Protein AF-A0A1G5HUI3-F1 (afdb_monomer_lite)

Foldseek 3Di:
DDLVVLLVLLLVVLVVVLVVLVVQLVLLVVCVVLVLDDPVRSVVLNVLSVVLNVLSVVLNVVSVPDRDLVVSLVSLVSVLVSLVSLLVSLVVVLVSLVVSLVDDDDPVSNVSSVVSNVVSVVVNVVSVVVSVVSVVSNVVSVVVVVVVVD

Radius of gyration: 18.32 Å; chains: 1; bounding box: 42×23×55 Å

pLDDT: mean 89.84, std 8.41, range [47.5, 98.31]

Secondary structure (DSSP, 8-state):
--HHHHHHHHHHHHHHHHHHHHHHHHHHHHHHHTTSS-HHHHHHHHHHHHHHHHHHHHHHHHHHH---HHHHHHHHHHHHHHHHHHHHHHHHHHHHHHHHHTS---HHHHHHHHHHHHHHHHHHHHHHHHHHHHHHHHHHHHHHHHTTT-

Sequence (150 aa):
MDYADCKREMVETIEAYLICLDQNLRMLNLLQVYEVLTIEQEKNLSKKTKQIRKTVNALKKRLEFKKDTNYLYICINEILEVFLEVKNNEEELIDILETKAQFPHATSTKLFIEYCICELGIRMFMGFKDRRRFILLGYKLYDKIEGIKS

Structure (mmCIF, N/CA/C/O backbone):
data_AF-A0A1G5HUI3-F1
#
_entry.id   AF-A0A1G5HUI3-F1
#
loop_
_atom_site.group_PDB
_atom_site.id
_atom_site.type_symbol
_atom_site.label_atom_id
_atom_site.label_alt_id
_atom_site.label_comp_id
_atom_site.label_asym_id
_atom_site.label_entity_id
_atom_site.label_seq_id
_atom_site.pdbx_PDB_ins_code
_atom_site.Cartn_x
_atom_site.Cartn_y
_atom_site.Cartn_z
_atom_site.occupancy
_atom_site.B_iso_or_equiv
_atom_site.auth_seq_id
_atom_site.auth_comp_id
_atom_site.auth_asym_id
_atom_site.auth_atom_id
_atom_site.pdbx_PDB_model_num
ATOM 1 N N . MET A 1 1 ? 4.838 -0.843 -28.796 1.00 67.69 1 MET A N 1
ATOM 2 C CA . MET A 1 1 ? 4.817 0.067 -27.635 1.00 67.69 1 MET A CA 1
ATOM 3 C C . MET A 1 1 ? 6.141 0.803 -27.601 1.00 67.69 1 MET A C 1
ATOM 5 O O . MET A 1 1 ? 7.201 0.171 -27.668 1.00 67.69 1 MET A O 1
ATOM 9 N N . ASP A 1 2 ? 6.084 2.125 -27.656 1.00 77.00 2 ASP A N 1
ATOM 10 C CA . ASP A 1 2 ? 7.280 2.958 -27.651 1.00 77.00 2 ASP A CA 1
ATOM 11 C C . ASP A 1 2 ? 7.725 3.295 -26.215 1.00 77.00 2 ASP A C 1
ATOM 13 O O . ASP A 1 2 ? 7.114 2.871 -25.232 1.00 77.00 2 ASP A O 1
ATOM 17 N N . TYR A 1 3 ? 8.857 3.990 -26.090 1.00 81.88 3 TYR A N 1
ATOM 18 C CA . TYR A 1 3 ? 9.399 4.406 -24.795 1.00 81.88 3 TYR A CA 1
ATOM 19 C C . TYR A 1 3 ? 8.413 5.290 -24.014 1.00 81.88 3 TYR A C 1
ATOM 21 O O . TYR A 1 3 ? 8.313 5.177 -22.791 1.00 81.88 3 TYR A O 1
ATOM 29 N N . ALA A 1 4 ? 7.702 6.179 -24.713 1.00 85.44 4 ALA A N 1
ATOM 30 C CA . ALA A 1 4 ? 6.828 7.169 -24.103 1.00 85.44 4 ALA A CA 1
ATOM 31 C C . ALA A 1 4 ? 5.585 6.510 -23.499 1.00 85.44 4 ALA A C 1
ATOM 33 O O . ALA A 1 4 ? 5.238 6.822 -22.361 1.00 85.44 4 ALA A O 1
ATOM 34 N N . ASP A 1 5 ? 4.986 5.550 -24.206 1.00 86.31 5 ASP A N 1
ATOM 35 C CA . ASP A 1 5 ? 3.870 4.748 -23.705 1.00 86.31 5 ASP A CA 1
ATOM 36 C C . ASP A 1 5 ? 4.246 4.001 -22.423 1.00 86.31 5 ASP A C 1
ATOM 38 O O . ASP A 1 5 ? 3.521 4.051 -21.431 1.00 86.31 5 ASP A O 1
ATOM 42 N N . CYS A 1 6 ? 5.408 3.343 -22.439 1.00 85.88 6 CYS A N 1
ATOM 43 C CA . CYS A 1 6 ? 5.891 2.538 -21.325 1.00 85.88 6 CYS A CA 1
ATOM 44 C C . CYS A 1 6 ? 6.185 3.412 -20.096 1.00 85.88 6 CYS A C 1
ATOM 46 O O . CYS A 1 6 ? 5.709 3.143 -18.996 1.00 85.88 6 CYS A O 1
ATOM 48 N N . LYS A 1 7 ? 6.896 4.529 -20.299 1.00 89.44 7 LYS A N 1
ATOM 49 C CA . LYS A 1 7 ? 7.157 5.509 -19.241 1.00 89.44 7 LYS A CA 1
ATOM 50 C C . LYS A 1 7 ? 5.862 6.093 -18.673 1.00 89.44 7 LYS A C 1
ATOM 52 O O . LYS A 1 7 ? 5.761 6.218 -17.456 1.00 89.44 7 LYS A O 1
ATOM 57 N N . ARG A 1 8 ? 4.894 6.458 -19.522 1.00 90.19 8 ARG A N 1
ATOM 58 C CA . ARG A 1 8 ? 3.597 6.994 -19.081 1.00 90.19 8 ARG A CA 1
ATOM 59 C C . ARG A 1 8 ? 2.894 5.999 -18.163 1.00 90.19 8 ARG A C 1
ATOM 61 O O . ARG A 1 8 ? 2.527 6.365 -17.056 1.00 90.19 8 ARG A O 1
ATOM 68 N N . GLU A 1 9 ? 2.789 4.744 -18.588 1.00 89.31 9 GLU A N 1
ATOM 69 C CA . GLU A 1 9 ? 2.152 3.678 -17.810 1.00 89.31 9 GLU A CA 1
ATOM 70 C C . GLU A 1 9 ? 2.832 3.453 -16.448 1.00 89.31 9 GLU A C 1
ATOM 72 O O . GLU A 1 9 ? 2.162 3.320 -15.420 1.00 89.31 9 GLU A O 1
ATOM 77 N N . MET A 1 10 ? 4.168 3.481 -16.418 1.00 90.44 10 MET A N 1
ATOM 78 C CA . MET A 1 10 ? 4.931 3.382 -15.172 1.00 90.44 10 MET A CA 1
ATOM 79 C C . MET A 1 10 ? 4.655 4.558 -14.230 1.00 90.44 10 MET A C 1
ATOM 81 O O . MET A 1 10 ? 4.456 4.351 -13.034 1.00 90.44 10 MET A O 1
ATOM 85 N N . VAL A 1 11 ? 4.624 5.784 -14.761 1.00 91.31 11 VAL A N 1
ATOM 86 C CA . VAL A 1 11 ? 4.368 7.001 -13.978 1.00 91.31 11 VAL A CA 1
ATOM 87 C C . VAL A 1 11 ? 2.943 7.021 -13.431 1.00 91.31 11 VAL A C 1
ATOM 89 O O . VAL A 1 11 ? 2.780 7.245 -12.236 1.00 91.31 11 VAL A O 1
ATOM 92 N N . GLU A 1 12 ? 1.936 6.731 -14.257 1.00 91.19 12 GLU A N 1
ATOM 93 C CA . GLU A 1 12 ? 0.529 6.671 -13.832 1.00 91.19 12 GLU A CA 1
ATOM 94 C C . GLU A 1 12 ? 0.341 5.676 -12.682 1.00 91.19 12 GLU A C 1
ATOM 96 O O . GLU A 1 12 ? -0.304 5.978 -11.677 1.00 91.19 12 GLU A O 1
ATOM 101 N N . THR A 1 13 ? 0.973 4.505 -12.784 1.00 89.94 13 THR A N 1
ATOM 102 C CA . THR A 1 13 ? 0.869 3.488 -11.733 1.00 89.94 13 THR A CA 1
ATOM 103 C C . THR A 1 13 ? 1.586 3.920 -10.454 1.00 89.94 13 THR A C 1
ATOM 105 O O . THR A 1 13 ? 1.052 3.776 -9.358 1.00 89.94 13 THR A O 1
ATOM 108 N N . ILE A 1 14 ? 2.775 4.515 -10.571 1.00 91.81 14 ILE A N 1
ATOM 109 C CA . ILE A 1 14 ? 3.497 5.091 -9.429 1.00 91.81 14 ILE A CA 1
ATOM 110 C C . ILE A 1 14 ? 2.658 6.163 -8.720 1.00 91.81 14 ILE A C 1
ATOM 112 O O . ILE A 1 14 ? 2.627 6.206 -7.490 1.00 91.81 14 ILE A O 1
ATOM 116 N N . GLU A 1 15 ? 1.974 7.024 -9.471 1.00 92.62 15 GLU A N 1
ATOM 117 C CA . GLU A 1 15 ? 1.113 8.068 -8.915 1.00 92.62 15 GLU A CA 1
ATOM 118 C C . GLU A 1 15 ? -0.093 7.485 -8.178 1.00 92.62 15 GLU A C 1
ATOM 120 O O . GLU A 1 15 ? -0.384 7.921 -7.062 1.00 92.62 15 GLU A O 1
ATOM 125 N N . ALA A 1 16 ? -0.731 6.453 -8.735 1.00 91.31 16 ALA A N 1
ATOM 126 C CA . ALA A 1 16 ? -1.800 5.728 -8.053 1.00 91.31 16 ALA A CA 1
ATOM 127 C C . ALA A 1 16 ? -1.319 5.132 -6.717 1.00 91.31 16 ALA A C 1
ATOM 129 O O . ALA A 1 16 ? -1.957 5.321 -5.682 1.00 91.31 16 ALA A O 1
ATOM 130 N N . TYR A 1 17 ? -0.140 4.506 -6.698 1.00 91.81 17 TYR A N 1
ATOM 131 C CA . TYR A 1 17 ? 0.431 3.943 -5.473 1.00 91.81 17 TYR A CA 1
ATOM 132 C C . TYR A 1 17 ? 0.809 5.010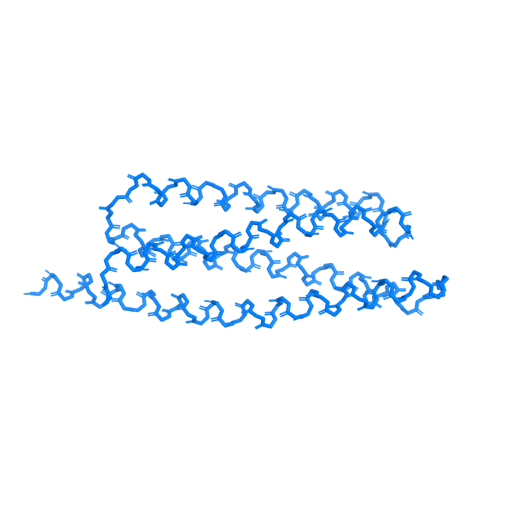 -4.436 1.00 91.81 17 TYR A C 1
ATOM 134 O O . TYR A 1 17 ? 0.639 4.785 -3.238 1.00 91.81 17 TYR A O 1
ATOM 142 N N . LEU A 1 18 ? 1.271 6.194 -4.853 1.00 94.62 18 LEU A N 1
ATOM 143 C CA . LEU A 1 18 ? 1.489 7.315 -3.929 1.00 94.62 18 LEU A CA 1
ATOM 144 C C . LEU A 1 18 ? 0.187 7.753 -3.246 1.00 94.62 18 LEU A C 1
ATOM 146 O O . LEU A 1 18 ? 0.201 8.037 -2.047 1.00 94.62 18 LEU A O 1
ATOM 150 N N . ILE A 1 19 ? -0.931 7.760 -3.979 1.00 94.00 19 ILE A N 1
ATOM 151 C CA . ILE A 1 19 ? -2.255 8.049 -3.416 1.00 94.00 19 ILE A CA 1
ATOM 152 C C . ILE A 1 19 ? -2.641 6.976 -2.392 1.00 94.00 19 ILE A C 1
ATOM 154 O O . ILE A 1 19 ? -3.037 7.327 -1.279 1.00 94.00 19 ILE A O 1
ATOM 158 N N . CYS A 1 20 ? -2.468 5.691 -2.716 1.00 93.19 20 CYS A N 1
ATOM 159 C CA . CYS A 1 20 ? -2.752 4.593 -1.786 1.00 93.19 20 CYS A CA 1
ATOM 160 C C . CYS A 1 20 ? -1.917 4.698 -0.503 1.00 93.19 20 CYS A C 1
ATOM 162 O O . CYS A 1 20 ? -2.450 4.562 0.596 1.00 93.19 20 CYS A O 1
ATOM 164 N N . LEU A 1 21 ? -0.627 5.023 -0.611 1.00 95.75 21 LEU A N 1
ATOM 165 C CA . LEU A 1 21 ? 0.248 5.221 0.548 1.00 95.75 21 LEU A CA 1
ATOM 166 C C . LEU A 1 21 ? -0.213 6.390 1.430 1.00 95.75 21 LEU A C 1
ATOM 168 O O . L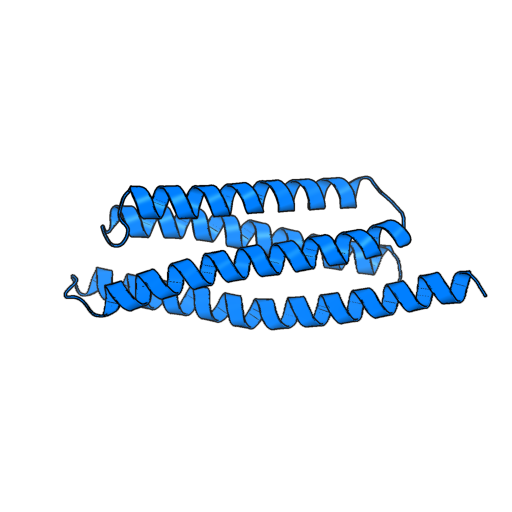EU A 1 21 ? -0.211 6.278 2.657 1.00 95.75 21 LEU A O 1
ATOM 172 N N . ASP A 1 22 ? -0.646 7.499 0.828 1.00 96.50 22 ASP A N 1
ATOM 173 C CA . ASP A 1 22 ? -1.187 8.643 1.567 1.00 96.50 22 ASP A CA 1
ATOM 174 C C . ASP A 1 22 ? -2.531 8.302 2.238 1.00 96.50 22 ASP A C 1
ATOM 176 O O . ASP A 1 22 ? -2.784 8.718 3.373 1.00 96.50 22 ASP A O 1
ATOM 180 N N . GLN A 1 23 ? -3.376 7.503 1.582 1.00 95.69 23 GLN A N 1
ATOM 181 C CA . GLN A 1 23 ? -4.609 6.972 2.167 1.00 95.69 23 GLN A CA 1
ATOM 182 C C . GLN A 1 23 ? -4.322 6.015 3.329 1.00 95.69 23 GLN A C 1
ATOM 184 O O . GLN A 1 23 ? -4.989 6.116 4.356 1.00 95.69 23 GLN A O 1
ATOM 189 N N . ASN A 1 24 ? -3.310 5.151 3.215 1.00 96.06 24 ASN A N 1
ATOM 190 C CA . ASN A 1 24 ? -2.906 4.234 4.282 1.00 96.06 24 ASN A CA 1
ATOM 191 C C . ASN A 1 24 ? -2.440 5.007 5.516 1.00 96.06 24 ASN A C 1
ATOM 193 O O . ASN A 1 24 ? -2.905 4.731 6.616 1.00 96.06 24 ASN A O 1
ATOM 197 N N . LEU A 1 25 ? -1.628 6.055 5.352 1.00 98.00 25 LEU A N 1
ATOM 198 C CA . LEU A 1 25 ? -1.230 6.914 6.476 1.00 98.00 25 LEU A CA 1
ATOM 199 C C . LEU A 1 25 ? -2.428 7.571 7.178 1.00 98.00 25 LEU A C 1
ATOM 201 O O . LEU A 1 25 ? -2.450 7.662 8.405 1.00 98.00 25 LEU A O 1
ATOM 205 N N . ARG A 1 26 ? -3.437 8.021 6.422 1.00 97.50 26 ARG A N 1
ATOM 206 C CA . ARG A 1 26 ? -4.670 8.580 7.005 1.00 97.50 26 ARG A CA 1
ATOM 207 C C . ARG A 1 26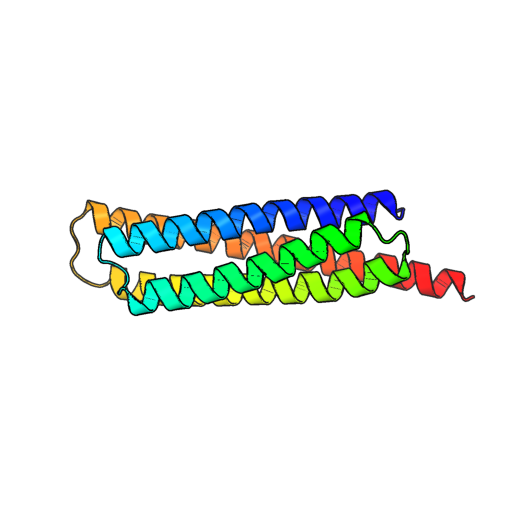 ? -5.489 7.513 7.724 1.00 97.50 26 ARG A C 1
ATOM 209 O O . ARG A 1 26 ? -5.980 7.777 8.817 1.00 97.50 26 ARG A O 1
ATOM 216 N N . MET A 1 27 ? -5.613 6.327 7.131 1.00 97.69 27 MET A N 1
ATOM 217 C CA . MET A 1 27 ? -6.320 5.192 7.718 1.00 97.69 27 MET A CA 1
ATOM 218 C C . MET A 1 27 ? -5.680 4.773 9.045 1.00 97.69 27 MET A C 1
ATOM 220 O O . MET A 1 27 ? -6.389 4.649 10.036 1.00 97.69 27 MET A O 1
ATOM 224 N N . LEU A 1 28 ? -4.351 4.644 9.096 1.00 98.31 28 LEU A N 1
ATOM 225 C CA . LEU A 1 28 ? -3.606 4.308 10.314 1.00 98.31 28 LEU A CA 1
ATOM 226 C C . LEU A 1 28 ? -3.843 5.327 11.437 1.00 98.31 28 LEU A C 1
ATOM 228 O O . LEU A 1 28 ? -4.112 4.938 12.571 1.00 98.31 28 LEU A O 1
ATOM 232 N N . ASN A 1 29 ? -3.811 6.623 11.112 1.00 97.75 29 ASN A N 1
ATOM 233 C CA . ASN A 1 29 ? -4.107 7.681 12.077 1.00 97.75 29 ASN A CA 1
ATOM 234 C C . ASN A 1 29 ? -5.544 7.577 12.614 1.00 97.75 29 ASN A C 1
ATOM 236 O O . ASN A 1 29 ? -5.763 7.628 13.819 1.00 97.75 29 ASN A O 1
ATOM 240 N N . LEU A 1 30 ? -6.531 7.379 11.733 1.00 97.31 30 LEU A N 1
ATOM 241 C CA . LEU A 1 30 ? -7.924 7.210 12.154 1.00 97.31 30 LEU A CA 1
ATOM 242 C C . LEU A 1 30 ? -8.094 5.972 13.039 1.00 97.31 30 LEU A C 1
ATOM 244 O O . LEU A 1 30 ? -8.682 6.060 14.109 1.00 97.31 30 LEU A O 1
ATOM 248 N N . LEU A 1 31 ? -7.531 4.833 12.649 1.00 97.06 31 LEU A N 1
ATOM 249 C CA . LEU A 1 31 ? -7.601 3.610 13.445 1.00 97.06 31 LEU A CA 1
ATOM 250 C C . LEU A 1 31 ? -6.955 3.769 14.830 1.00 97.06 31 LEU A C 1
ATOM 252 O O . LEU A 1 31 ? -7.425 3.162 15.788 1.00 97.06 31 LEU A O 1
ATOM 256 N N . GLN A 1 32 ? -5.921 4.602 14.966 1.00 96.81 32 GLN A N 1
ATOM 257 C CA . GLN A 1 32 ? -5.355 4.946 16.270 1.00 96.81 32 GLN A CA 1
ATOM 258 C C . GLN A 1 32 ? -6.286 5.861 17.081 1.00 96.81 32 GLN A C 1
ATOM 260 O O . GLN A 1 32 ? -6.484 5.609 18.268 1.00 96.81 32 GLN A O 1
ATOM 265 N N . VAL A 1 33 ? -6.887 6.884 16.461 1.00 95.81 33 VAL A N 1
ATOM 266 C CA . VAL A 1 33 ? -7.850 7.797 17.112 1.00 95.81 33 VAL A CA 1
ATOM 267 C C . VAL A 1 33 ? -9.077 7.050 17.644 1.00 95.81 33 VAL A C 1
ATOM 269 O O . VAL A 1 33 ? -9.578 7.382 18.712 1.00 95.81 33 VAL A O 1
ATOM 272 N N . TYR A 1 34 ? -9.537 6.024 16.927 1.00 93.88 34 TYR A N 1
ATOM 273 C CA . TYR A 1 34 ? -10.634 5.145 17.351 1.00 93.88 34 TYR A CA 1
ATOM 274 C C . TYR A 1 34 ? -10.177 3.995 18.269 1.00 93.88 34 TYR A C 1
ATOM 276 O O . TYR A 1 34 ? -10.946 3.064 18.506 1.00 93.88 34 TYR A O 1
ATOM 284 N N . GLU A 1 35 ? -8.933 4.041 18.759 1.00 93.31 35 GLU A N 1
ATOM 285 C CA . GLU A 1 35 ? -8.334 3.062 19.679 1.00 93.31 35 GLU A CA 1
ATOM 286 C C . GLU A 1 35 ? -8.335 1.613 19.150 1.00 93.31 35 GLU A C 1
ATOM 288 O O . GLU A 1 35 ? -8.226 0.646 19.906 1.00 93.31 35 GLU A O 1
ATOM 293 N N . VAL A 1 36 ? -8.420 1.442 17.828 1.00 95.19 36 VAL A N 1
ATOM 294 C CA . VAL A 1 36 ? -8.312 0.137 17.163 1.00 95.19 36 VAL A CA 1
ATOM 295 C C . VAL A 1 36 ? -6.852 -0.314 17.140 1.00 95.19 36 VAL A C 1
ATOM 297 O O . VAL A 1 36 ? -6.543 -1.463 17.473 1.00 95.19 36 VAL A O 1
ATOM 300 N N . LEU A 1 37 ? -5.948 0.603 16.781 1.00 96.94 37 LEU A N 1
ATOM 301 C CA . LEU A 1 37 ? -4.501 0.393 16.818 1.00 96.94 37 LEU A CA 1
ATOM 302 C C . LEU A 1 37 ? -3.898 0.959 18.099 1.00 96.94 37 LEU A C 1
ATOM 304 O O . LEU A 1 37 ? -4.243 2.057 18.539 1.00 96.94 37 LEU A O 1
ATOM 308 N N . THR A 1 38 ? -2.915 0.248 18.650 1.00 96.44 38 THR A N 1
ATOM 309 C CA . THR A 1 38 ? -2.039 0.844 19.659 1.00 96.44 38 THR A CA 1
ATOM 310 C C . THR A 1 38 ? -1.145 1.910 19.021 1.00 96.44 38 THR A C 1
ATOM 312 O O . THR A 1 38 ? -0.871 1.890 17.818 1.00 96.44 38 THR A O 1
ATOM 315 N N . ILE A 1 39 ? -0.619 2.819 19.846 1.00 96.62 39 ILE A N 1
ATOM 316 C CA . ILE A 1 39 ? 0.353 3.834 19.407 1.00 96.62 39 ILE A CA 1
ATOM 317 C C . ILE A 1 39 ? 1.579 3.179 18.751 1.00 96.62 39 ILE A C 1
ATOM 319 O O . ILE A 1 39 ? 2.148 3.718 17.806 1.00 96.62 39 ILE A O 1
ATOM 323 N N . GLU A 1 40 ? 2.012 2.021 19.249 1.00 97.62 40 GLU A N 1
ATOM 324 C CA . GLU A 1 40 ? 3.156 1.299 18.692 1.00 97.62 40 GLU A CA 1
ATOM 325 C C . GLU A 1 40 ? 2.847 0.696 17.316 1.00 97.62 40 GLU A C 1
ATOM 327 O O . GLU A 1 40 ? 3.650 0.842 16.392 1.00 97.62 40 GLU A O 1
ATOM 332 N N . GLN A 1 41 ? 1.669 0.081 17.159 1.00 97.31 41 GLN A N 1
ATOM 333 C CA . GLN A 1 41 ? 1.216 -0.471 15.882 1.00 97.31 41 GLN A CA 1
ATOM 334 C C . GLN A 1 41 ? 1.091 0.621 14.816 1.00 97.31 41 GLN A C 1
ATOM 336 O O . GLN A 1 41 ? 1.639 0.468 13.723 1.00 97.31 41 GLN A O 1
ATOM 341 N N . GLU A 1 42 ? 0.442 1.744 15.152 1.00 98.06 42 GLU A N 1
ATOM 342 C CA . GLU A 1 42 ? 0.345 2.910 14.265 1.00 98.06 42 GLU A CA 1
ATOM 343 C C . GLU A 1 42 ? 1.738 3.378 13.845 1.00 98.06 42 GLU A C 1
ATOM 345 O O . GLU A 1 42 ? 2.023 3.458 12.650 1.00 98.06 42 GLU A O 1
ATOM 350 N N . LYS A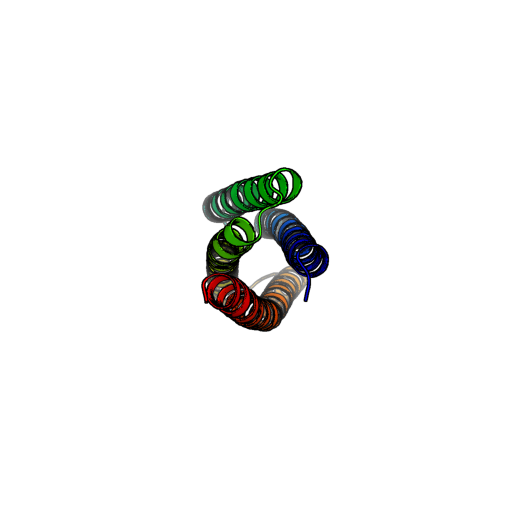 1 43 ? 2.646 3.602 14.804 1.00 97.69 43 LYS A N 1
ATOM 351 C CA . LYS A 1 43 ? 4.002 4.081 14.511 1.00 97.69 43 LYS A CA 1
ATOM 352 C C . LYS A 1 43 ? 4.770 3.135 13.596 1.00 97.69 43 LYS A C 1
ATOM 354 O O . LYS A 1 43 ? 5.459 3.608 12.687 1.00 97.69 43 LYS A O 1
ATOM 359 N N . ASN A 1 44 ? 4.687 1.825 13.829 1.00 97.81 44 ASN A N 1
ATOM 360 C CA . ASN A 1 44 ? 5.406 0.828 13.039 1.00 97.81 44 ASN A CA 1
ATOM 361 C C . ASN A 1 44 ? 4.906 0.803 11.585 1.00 97.81 44 ASN A C 1
ATOM 363 O O . ASN A 1 44 ? 5.696 0.987 10.654 1.00 97.81 44 ASN A O 1
ATOM 367 N N . LEU A 1 45 ? 3.592 0.676 11.390 1.00 97.94 45 LEU A N 1
ATOM 368 C CA . LEU A 1 45 ? 2.969 0.653 10.063 1.00 97.94 45 LEU A CA 1
ATOM 369 C C . LEU A 1 45 ? 3.153 1.987 9.328 1.00 97.94 45 LEU A C 1
ATOM 371 O O . LEU A 1 45 ? 3.500 2.015 8.144 1.00 97.94 45 LEU A O 1
ATOM 375 N N . SER A 1 46 ? 3.028 3.115 10.030 1.00 98.06 46 SER A N 1
ATOM 376 C CA . SER A 1 46 ? 3.280 4.445 9.468 1.00 98.06 46 SER A CA 1
ATOM 377 C C . SER A 1 46 ? 4.736 4.617 9.046 1.00 98.06 46 SER A C 1
ATOM 379 O O . SER A 1 46 ? 5.014 5.237 8.016 1.00 98.06 46 SER A O 1
ATOM 381 N N . LYS A 1 47 ? 5.694 4.075 9.809 1.00 98.06 47 LYS A N 1
ATOM 382 C CA . LYS A 1 47 ? 7.119 4.106 9.452 1.00 98.06 47 LYS A CA 1
ATOM 383 C C . LYS A 1 47 ? 7.383 3.311 8.173 1.00 98.06 47 LYS A C 1
ATOM 385 O O . LYS A 1 47 ? 8.013 3.861 7.268 1.00 98.06 47 LYS A O 1
ATOM 390 N N . LYS A 1 48 ? 6.872 2.078 8.079 1.00 97.62 48 LYS A N 1
ATOM 391 C CA . LYS A 1 48 ? 6.965 1.233 6.874 1.00 97.62 48 LYS A CA 1
ATOM 392 C C . LYS A 1 48 ? 6.353 1.943 5.662 1.00 97.62 48 LYS A C 1
ATOM 394 O O . LYS A 1 48 ? 7.037 2.172 4.669 1.00 97.62 48 LYS A O 1
ATOM 399 N N . THR A 1 49 ? 5.127 2.447 5.800 1.00 97.69 49 THR A N 1
ATOM 400 C CA . THR A 1 49 ? 4.416 3.191 4.743 1.00 97.69 49 THR A CA 1
ATOM 401 C C . THR A 1 49 ? 5.201 4.423 4.270 1.00 97.69 49 THR A C 1
ATOM 403 O O . THR A 1 49 ? 5.350 4.662 3.071 1.00 97.69 49 THR A O 1
ATOM 406 N N . LYS A 1 50 ? 5.780 5.204 5.196 1.00 97.88 50 LYS A N 1
ATOM 407 C CA . LYS A 1 50 ? 6.629 6.365 4.863 1.00 97.88 50 LYS A CA 1
ATOM 408 C C . LYS A 1 50 ? 7.921 5.963 4.155 1.00 97.88 50 LYS A C 1
ATOM 410 O O . LYS A 1 50 ? 8.395 6.724 3.311 1.00 97.88 50 LYS A O 1
ATOM 415 N N . GLN A 1 51 ? 8.513 4.823 4.504 1.00 97.19 51 GLN A N 1
ATOM 416 C CA . GLN A 1 51 ? 9.704 4.307 3.832 1.00 97.19 51 GLN A CA 1
ATOM 417 C C . GLN A 1 51 ? 9.384 3.911 2.390 1.00 97.19 51 GLN A C 1
ATOM 419 O O . GLN A 1 51 ? 10.044 4.415 1.483 1.00 97.19 51 GLN A O 1
ATOM 424 N N . ILE A 1 52 ? 8.314 3.141 2.176 1.00 96.31 52 ILE A N 1
ATOM 425 C CA . ILE A 1 52 ? 7.846 2.769 0.836 1.00 96.31 52 ILE A CA 1
ATOM 426 C C . ILE A 1 52 ? 7.588 4.032 0.003 1.00 96.31 52 ILE A C 1
ATOM 428 O O . ILE A 1 52 ? 8.108 4.181 -1.101 1.00 96.31 52 ILE A O 1
ATOM 432 N N . ARG A 1 53 ? 6.890 5.027 0.569 1.00 96.56 53 ARG A N 1
ATOM 433 C CA . ARG A 1 53 ? 6.637 6.323 -0.086 1.00 96.56 53 ARG A CA 1
ATOM 434 C C . ARG A 1 53 ? 7.914 7.041 -0.519 1.00 96.56 53 ARG A C 1
ATOM 436 O O . ARG A 1 53 ? 7.928 7.674 -1.575 1.00 96.56 53 ARG A O 1
ATOM 443 N N . LYS A 1 54 ? 8.992 6.982 0.271 1.00 96.06 54 LYS A N 1
ATOM 444 C CA . LYS A 1 54 ? 10.290 7.557 -0.124 1.00 96.06 54 LYS A CA 1
ATOM 445 C C . LYS A 1 54 ? 10.871 6.818 -1.329 1.00 96.06 54 LYS A C 1
ATOM 447 O O . LYS A 1 54 ? 11.307 7.485 -2.267 1.00 96.06 54 LYS A O 1
ATOM 452 N N . THR A 1 55 ? 10.821 5.487 -1.330 1.00 94.25 55 THR A N 1
ATOM 453 C CA . THR A 1 55 ? 11.260 4.648 -2.456 1.00 94.25 55 THR A CA 1
ATOM 454 C C . THR A 1 55 ? 10.475 4.971 -3.728 1.00 94.25 55 THR A C 1
ATOM 456 O O . THR A 1 55 ? 11.072 5.264 -4.763 1.00 94.25 55 THR A O 1
ATOM 459 N N . VAL A 1 56 ? 9.143 5.043 -3.641 1.00 94.25 56 VAL A N 1
ATOM 460 C CA . VAL A 1 56 ? 8.262 5.372 -4.776 1.00 94.25 56 VAL A CA 1
ATOM 461 C C . VAL A 1 56 ? 8.551 6.769 -5.337 1.00 94.25 56 VAL A C 1
ATOM 463 O O . VAL A 1 56 ? 8.668 6.951 -6.547 1.00 94.25 56 VAL A O 1
ATOM 466 N N . ASN A 1 57 ? 8.748 7.770 -4.474 1.00 94.50 57 ASN A N 1
ATOM 467 C CA . ASN A 1 57 ? 9.117 9.117 -4.920 1.00 94.50 57 ASN A CA 1
ATOM 468 C C . ASN A 1 57 ? 10.494 9.159 -5.600 1.00 94.50 57 ASN A C 1
ATOM 470 O O . ASN A 1 57 ? 10.684 9.899 -6.567 1.00 94.50 57 ASN A O 1
ATOM 474 N N . ALA A 1 58 ? 11.463 8.384 -5.109 1.00 92.00 58 ALA A N 1
ATOM 475 C CA . ALA A 1 58 ? 12.772 8.276 -5.743 1.00 92.00 58 ALA A CA 1
ATOM 476 C C . ALA A 1 58 ? 12.672 7.611 -7.127 1.00 92.00 58 ALA A C 1
ATOM 478 O O . ALA A 1 58 ? 13.295 8.085 -8.078 1.00 92.00 58 ALA A O 1
ATOM 479 N N . LEU A 1 59 ? 11.852 6.563 -7.264 1.00 91.69 59 LEU A N 1
ATOM 480 C CA . LEU A 1 59 ? 11.531 5.934 -8.549 1.00 91.69 59 LEU A CA 1
ATOM 481 C C . LEU A 1 59 ? 10.910 6.928 -9.532 1.00 91.69 59 LEU A C 1
ATOM 483 O O . LEU A 1 59 ? 11.420 7.071 -10.644 1.00 91.69 59 LEU A O 1
ATOM 487 N N . LYS A 1 60 ? 9.886 7.675 -9.099 1.00 91.56 60 LYS A N 1
ATOM 488 C CA . LYS A 1 60 ? 9.228 8.704 -9.917 1.00 91.56 60 LYS A CA 1
ATOM 489 C C . LYS A 1 60 ? 10.235 9.702 -10.488 1.00 91.56 60 LYS A C 1
ATOM 491 O O . LYS A 1 60 ? 10.318 9.875 -11.701 1.00 91.56 60 LYS A O 1
ATOM 496 N N . LYS A 1 61 ? 11.061 10.293 -9.618 1.00 90.06 61 LYS A N 1
ATOM 497 C CA . LYS A 1 61 ? 12.098 11.252 -10.027 1.00 90.06 61 LYS A CA 1
ATOM 498 C C . LYS A 1 61 ? 13.057 10.636 -11.043 1.00 90.06 61 LYS A C 1
ATOM 500 O O . LYS A 1 61 ? 13.367 11.253 -12.056 1.00 90.06 61 LYS A O 1
ATOM 505 N N . ARG A 1 62 ? 13.528 9.406 -10.818 1.00 88.50 62 ARG A N 1
ATOM 506 C CA . ARG A 1 62 ? 14.462 8.752 -11.749 1.00 88.50 62 ARG A CA 1
ATOM 507 C C . ARG A 1 62 ? 13.846 8.520 -13.134 1.00 88.50 62 ARG A C 1
ATOM 509 O O . ARG A 1 62 ? 14.539 8.736 -14.130 1.00 88.50 62 ARG A O 1
ATOM 516 N N . LEU A 1 63 ? 12.563 8.158 -13.205 1.00 87.31 63 LEU A N 1
ATOM 517 C CA . LEU A 1 63 ? 11.832 8.022 -14.471 1.00 87.31 63 LEU A CA 1
ATOM 518 C C . LEU A 1 63 ? 11.665 9.358 -15.206 1.00 87.31 63 LEU A C 1
ATOM 520 O O . LEU A 1 63 ? 11.641 9.380 -16.437 1.00 87.31 63 LEU A O 1
ATOM 524 N N . GLU A 1 64 ? 11.568 10.483 -14.494 1.00 84.25 64 GLU A N 1
ATOM 525 C CA . GLU A 1 64 ? 11.478 11.816 -15.103 1.00 84.25 64 GLU A CA 1
ATOM 526 C C . GLU A 1 64 ? 12.769 12.194 -15.845 1.00 84.25 64 GLU A C 1
ATOM 528 O O . GLU A 1 64 ? 12.691 12.628 -16.999 1.00 84.25 64 GLU A O 1
ATOM 533 N N . PHE A 1 65 ? 13.935 11.957 -15.230 1.00 80.38 65 PHE A N 1
ATOM 534 C CA . PHE A 1 65 ? 15.230 12.444 -15.724 1.00 80.38 65 PHE A CA 1
ATOM 535 C C . PHE A 1 65 ? 15.958 11.510 -16.700 1.00 80.38 65 PHE A C 1
ATOM 537 O O . PHE A 1 65 ? 16.685 11.999 -17.565 1.00 80.38 65 PHE A O 1
ATOM 544 N N . LYS A 1 66 ? 15.795 10.185 -16.599 1.00 76.19 66 LYS A N 1
ATOM 545 C CA . LYS A 1 66 ? 16.475 9.238 -17.501 1.00 76.19 66 LYS A CA 1
ATOM 546 C C . LYS A 1 66 ? 15.594 8.893 -18.701 1.00 76.19 66 LYS A C 1
ATOM 548 O O . LYS A 1 66 ? 14.414 8.605 -18.534 1.00 76.19 66 LYS A O 1
ATOM 553 N N . LYS A 1 67 ? 16.168 8.931 -19.910 1.00 73.50 67 LYS A N 1
ATOM 554 C CA . LYS A 1 67 ? 15.510 8.587 -21.186 1.00 73.50 67 LYS A CA 1
ATOM 555 C C . LYS A 1 67 ? 16.205 7.407 -21.870 1.00 73.50 67 LYS A C 1
ATOM 557 O O . LYS A 1 67 ? 16.813 7.574 -22.920 1.00 73.50 67 LYS A O 1
ATOM 562 N N . ASP A 1 68 ? 16.146 6.236 -21.241 1.00 81.25 68 ASP A N 1
ATOM 563 C CA . ASP A 1 68 ? 16.783 5.006 -21.729 1.00 81.25 68 ASP A CA 1
ATOM 564 C C . ASP A 1 68 ? 15.846 3.800 -21.546 1.00 81.25 68 ASP A C 1
ATOM 566 O O . ASP A 1 68 ? 15.315 3.569 -20.460 1.00 81.25 68 ASP A O 1
ATOM 570 N N . THR A 1 69 ? 15.647 3.029 -22.616 1.00 78.75 69 THR A N 1
ATOM 571 C CA . THR A 1 69 ? 14.788 1.834 -22.637 1.00 78.75 69 THR A CA 1
ATOM 572 C C . THR A 1 69 ? 15.339 0.713 -21.750 1.00 78.75 69 THR A C 1
ATOM 574 O O . THR A 1 69 ? 14.558 0.043 -21.077 1.00 78.75 69 THR A O 1
ATOM 577 N N . ASN A 1 70 ? 16.666 0.548 -21.668 1.00 81.50 70 ASN A N 1
ATOM 578 C CA . ASN A 1 70 ? 17.285 -0.417 -20.748 1.00 81.50 70 ASN A CA 1
ATOM 579 C C . ASN A 1 70 ? 17.010 -0.036 -19.290 1.00 81.50 70 ASN A C 1
ATOM 581 O O . ASN A 1 70 ? 16.774 -0.891 -18.437 1.00 81.50 70 ASN A O 1
ATOM 585 N N . TYR A 1 71 ? 16.994 1.268 -19.010 1.00 84.62 71 TYR A N 1
ATOM 586 C CA . TYR A 1 71 ? 16.684 1.780 -17.685 1.00 84.62 71 TYR A CA 1
ATOM 587 C C . TYR A 1 71 ? 15.215 1.554 -17.297 1.00 84.62 71 TYR A C 1
ATOM 589 O O . TYR A 1 71 ? 14.945 1.226 -16.143 1.00 84.62 71 TYR A O 1
ATOM 597 N N . LEU A 1 72 ? 14.270 1.641 -18.246 1.00 85.44 72 LEU A N 1
ATOM 598 C CA . LEU A 1 72 ? 12.865 1.297 -17.980 1.00 85.44 72 LEU A CA 1
ATOM 599 C C . LEU A 1 72 ? 12.708 -0.156 -17.520 1.00 85.44 72 LEU A C 1
ATOM 601 O O . LEU A 1 72 ? 11.956 -0.411 -16.586 1.00 85.44 72 LEU A O 1
ATOM 605 N N . TYR A 1 73 ? 13.443 -1.093 -18.127 1.00 84.75 73 TYR A N 1
ATOM 606 C CA . TYR A 1 73 ? 13.402 -2.500 -17.720 1.00 84.75 73 TYR A CA 1
ATOM 607 C C . TYR A 1 73 ? 13.856 -2.693 -16.265 1.00 84.75 73 TYR A C 1
ATOM 609 O O . TYR A 1 73 ? 13.194 -3.384 -15.495 1.00 84.75 73 TYR A O 1
ATOM 617 N N . ILE A 1 74 ? 14.936 -2.020 -15.853 1.00 87.06 74 ILE A N 1
ATOM 618 C CA . ILE A 1 74 ? 15.401 -2.040 -14.456 1.00 87.06 74 ILE A CA 1
ATOM 619 C C . ILE A 1 74 ? 14.321 -1.478 -13.523 1.00 87.06 74 ILE A C 1
ATOM 621 O O . ILE A 1 74 ? 14.006 -2.088 -12.503 1.00 87.06 74 ILE A O 1
ATOM 625 N N . CYS A 1 75 ? 13.711 -0.350 -13.892 1.00 88.69 75 CYS A N 1
ATOM 626 C CA . CYS A 1 75 ? 12.670 0.271 -13.081 1.00 88.69 75 CYS A CA 1
ATOM 627 C C . CYS A 1 75 ? 11.404 -0.585 -12.949 1.00 88.69 75 CYS A C 1
ATOM 629 O O . CYS A 1 75 ? 10.715 -0.460 -11.944 1.00 88.69 75 CYS A O 1
ATOM 631 N N . ILE A 1 76 ? 11.089 -1.467 -13.905 1.00 89.19 76 ILE A N 1
ATOM 632 C CA . ILE A 1 76 ? 9.967 -2.409 -13.754 1.00 89.19 76 ILE A CA 1
ATOM 633 C C . ILE A 1 76 ? 10.195 -3.340 -12.569 1.00 89.19 76 ILE A C 1
ATOM 635 O O . ILE A 1 76 ? 9.281 -3.525 -11.770 1.00 89.19 76 ILE A O 1
ATOM 639 N N . ASN A 1 77 ? 11.403 -3.883 -12.423 1.00 88.00 77 ASN A N 1
ATOM 640 C CA . ASN A 1 77 ? 11.719 -4.764 -11.301 1.00 88.00 77 ASN A CA 1
ATOM 641 C C . ASN A 1 77 ? 11.613 -4.017 -9.968 1.00 88.00 77 ASN A C 1
ATOM 643 O O . ASN A 1 77 ? 10.952 -4.499 -9.054 1.00 88.00 77 ASN A O 1
ATOM 647 N N . GLU A 1 78 ? 12.161 -2.802 -9.891 1.00 90.88 78 GLU A N 1
ATOM 648 C CA . GLU A 1 78 ? 12.055 -1.971 -8.684 1.00 90.88 78 GLU A CA 1
ATOM 649 C C . GLU A 1 78 ? 10.587 -1.622 -8.345 1.00 90.88 78 GLU A C 1
ATOM 651 O O . GLU A 1 78 ? 10.208 -1.565 -7.178 1.00 90.88 78 GLU A O 1
ATOM 656 N N . ILE A 1 79 ? 9.731 -1.406 -9.351 1.00 91.44 79 ILE A N 1
ATOM 657 C CA . ILE A 1 79 ? 8.295 -1.160 -9.137 1.00 91.44 79 ILE A CA 1
ATOM 658 C C . ILE A 1 79 ? 7.584 -2.423 -8.638 1.00 91.44 79 ILE A C 1
ATOM 660 O O . ILE A 1 79 ? 6.748 -2.338 -7.740 1.00 91.44 79 ILE A O 1
ATOM 664 N N . LEU A 1 80 ? 7.921 -3.598 -9.175 1.00 91.25 80 LEU A N 1
ATOM 665 C CA . LEU A 1 80 ? 7.363 -4.869 -8.710 1.00 91.25 80 LEU A CA 1
ATOM 666 C C . LEU A 1 80 ? 7.741 -5.161 -7.250 1.00 91.25 80 LEU A C 1
ATOM 668 O O . LEU A 1 80 ? 6.903 -5.661 -6.498 1.00 91.25 80 LEU A O 1
ATOM 672 N N . GLU A 1 81 ? 8.963 -4.819 -6.838 1.00 91.69 81 GLU A N 1
ATOM 673 C CA . GLU A 1 81 ? 9.391 -4.890 -5.435 1.00 91.69 81 GLU A CA 1
ATOM 674 C C . GLU A 1 81 ? 8.559 -3.956 -4.550 1.00 91.69 81 GLU A C 1
ATOM 676 O O . GLU A 1 81 ? 8.023 -4.388 -3.531 1.00 91.69 81 GLU A O 1
ATOM 681 N N . VAL A 1 82 ? 8.348 -2.707 -4.979 1.00 91.50 82 VAL A N 1
ATOM 682 C CA . VAL A 1 82 ? 7.469 -1.760 -4.274 1.00 91.50 82 VAL A CA 1
ATOM 683 C C . VAL A 1 82 ? 6.044 -2.295 -4.142 1.00 91.50 82 VAL A C 1
ATOM 685 O O . VAL A 1 82 ? 5.449 -2.177 -3.072 1.00 91.50 82 VAL A O 1
ATOM 688 N N . PHE A 1 83 ? 5.476 -2.895 -5.191 1.00 91.69 83 PHE A N 1
ATOM 689 C CA . PHE A 1 83 ? 4.128 -3.468 -5.116 1.00 91.69 83 PHE A CA 1
ATOM 690 C C . PHE A 1 83 ? 4.042 -4.571 -4.066 1.00 91.69 83 PHE A C 1
ATOM 692 O O . PHE A 1 83 ? 3.043 -4.658 -3.351 1.00 91.69 83 PHE A O 1
ATOM 699 N N . LEU A 1 84 ? 5.087 -5.393 -3.957 1.00 91.62 84 LEU A N 1
ATOM 700 C CA . LEU A 1 84 ? 5.164 -6.431 -2.941 1.00 91.62 84 LEU A CA 1
ATOM 701 C C . LEU A 1 84 ? 5.272 -5.833 -1.533 1.00 91.62 84 LEU A C 1
ATOM 703 O O . LEU A 1 84 ? 4.567 -6.284 -0.636 1.00 91.62 84 LEU A O 1
ATOM 707 N N . GLU A 1 85 ? 6.093 -4.799 -1.336 1.00 93.75 85 GLU A N 1
ATOM 708 C CA . GLU A 1 85 ? 6.199 -4.112 -0.042 1.00 93.75 85 GLU A CA 1
ATOM 709 C C . GLU A 1 85 ? 4.871 -3.478 0.391 1.00 93.75 85 GLU A C 1
ATOM 711 O O . GLU A 1 85 ? 4.480 -3.605 1.553 1.00 93.75 85 GLU A O 1
ATOM 716 N N . VAL A 1 86 ? 4.154 -2.829 -0.535 1.00 93.75 86 VAL A N 1
ATOM 717 C CA . VAL A 1 86 ? 2.825 -2.260 -0.258 1.00 93.75 86 VAL A CA 1
ATOM 718 C C . VAL A 1 86 ? 1.846 -3.353 0.129 1.00 93.75 86 VAL A C 1
ATOM 720 O O . VAL A 1 86 ? 1.214 -3.239 1.176 1.00 93.75 86 VAL A O 1
ATOM 723 N N . LYS A 1 87 ? 1.777 -4.427 -0.665 1.00 93.94 87 LYS A N 1
ATOM 724 C CA . LYS A 1 87 ? 0.916 -5.577 -0.388 1.00 93.94 87 LYS A CA 1
ATOM 725 C C . LYS A 1 87 ? 1.177 -6.139 1.007 1.00 93.94 87 LYS A C 1
ATOM 727 O O . LYS A 1 87 ? 0.240 -6.277 1.777 1.00 93.94 87 LYS A O 1
ATOM 732 N N . ASN A 1 88 ? 2.436 -6.407 1.350 1.00 94.31 88 ASN A N 1
ATOM 733 C CA . ASN A 1 88 ? 2.793 -6.982 2.647 1.00 94.31 88 ASN A CA 1
ATOM 734 C C . ASN A 1 88 ? 2.380 -6.070 3.814 1.00 94.31 88 ASN A C 1
ATOM 736 O O . ASN A 1 88 ? 1.918 -6.548 4.844 1.00 94.31 88 ASN A O 1
ATOM 740 N N . ASN A 1 89 ? 2.539 -4.753 3.660 1.00 94.75 89 ASN A N 1
ATOM 741 C CA . ASN A 1 89 ? 2.151 -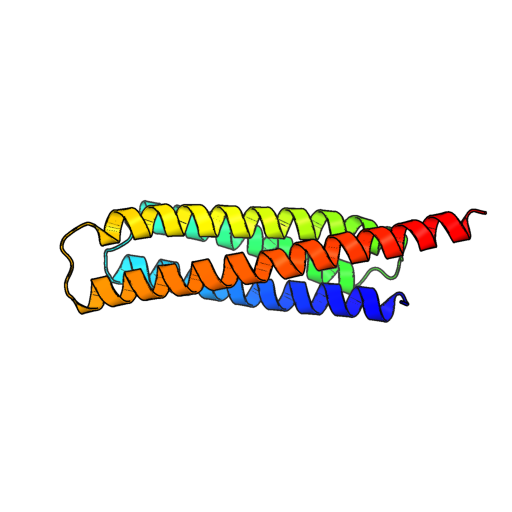3.792 4.690 1.00 94.75 89 ASN A CA 1
ATOM 742 C C . ASN A 1 89 ? 0.621 -3.658 4.822 1.00 94.75 89 ASN A C 1
ATOM 744 O O . ASN A 1 89 ? 0.124 -3.425 5.921 1.00 94.75 89 ASN A O 1
ATOM 748 N N . GLU A 1 90 ? -0.125 -3.790 3.721 1.00 95.88 90 GLU A N 1
ATOM 749 C CA . GLU A 1 90 ? -1.594 -3.838 3.743 1.00 95.88 90 GLU A CA 1
ATOM 750 C C . GLU A 1 90 ? -2.118 -5.163 4.319 1.00 95.88 90 GLU A C 1
ATOM 752 O O . GLU A 1 90 ? -3.053 -5.130 5.112 1.00 95.88 90 GLU A O 1
ATOM 757 N N . GLU A 1 91 ? -1.485 -6.300 4.010 1.00 96.31 91 GLU A N 1
ATOM 758 C CA . GLU A 1 91 ? -1.801 -7.614 4.597 1.00 96.31 91 GLU A CA 1
ATOM 759 C C . GLU A 1 91 ? -1.605 -7.613 6.117 1.00 96.31 91 GLU A C 1
ATOM 761 O O . GLU A 1 91 ? -2.515 -7.984 6.850 1.00 96.31 91 GLU A O 1
ATOM 766 N N . GLU A 1 92 ? -0.475 -7.091 6.607 1.00 96.56 92 GLU A N 1
ATOM 767 C CA . GLU A 1 92 ? -0.230 -6.947 8.050 1.00 96.56 92 GLU A CA 1
ATOM 768 C C . GLU A 1 92 ? -1.311 -6.093 8.733 1.00 96.56 92 GLU A C 1
ATOM 770 O O . GLU A 1 92 ? -1.730 -6.387 9.854 1.00 96.56 92 GLU A O 1
ATOM 775 N N . LEU A 1 93 ? -1.786 -5.035 8.066 1.00 97.31 93 LEU A N 1
ATOM 776 C CA . LEU A 1 93 ? -2.872 -4.214 8.590 1.00 97.31 93 LEU A CA 1
ATOM 777 C C . LEU A 1 93 ? -4.204 -4.979 8.599 1.00 97.31 93 LEU A C 1
ATOM 779 O O . LEU A 1 93 ? -4.917 -4.905 9.598 1.00 97.31 93 LEU A O 1
ATOM 783 N N . ILE A 1 94 ? -4.534 -5.719 7.538 1.00 97.12 94 ILE A N 1
ATOM 784 C CA . ILE A 1 94 ? -5.744 -6.553 7.485 1.00 97.12 94 ILE A CA 1
ATOM 785 C C . ILE A 1 94 ? -5.747 -7.568 8.629 1.00 97.12 94 ILE A C 1
ATOM 787 O O . ILE A 1 94 ? -6.724 -7.605 9.371 1.00 97.12 94 ILE A O 1
ATOM 791 N N . ASP A 1 95 ? -4.655 -8.305 8.841 1.00 96.75 95 ASP A N 1
ATOM 792 C CA . ASP A 1 95 ? -4.560 -9.318 9.903 1.00 96.75 95 ASP A CA 1
ATOM 793 C C . ASP A 1 95 ? -4.852 -8.720 11.293 1.00 96.75 95 ASP A C 1
ATOM 795 O O . ASP A 1 95 ? -5.575 -9.292 12.122 1.00 96.75 95 ASP A O 1
ATOM 799 N N . ILE A 1 96 ? -4.320 -7.518 11.550 1.00 95.94 96 ILE A N 1
ATOM 800 C CA . ILE A 1 96 ? -4.595 -6.778 12.784 1.00 95.94 96 ILE A CA 1
ATOM 801 C C . ILE A 1 96 ? -6.081 -6.418 12.866 1.00 95.94 96 ILE A C 1
ATOM 803 O O . ILE A 1 96 ? -6.704 -6.628 13.907 1.00 95.94 96 ILE A O 1
ATOM 807 N N . LEU A 1 97 ? -6.657 -5.870 11.796 1.00 96.69 97 LEU A N 1
ATOM 808 C CA . LEU A 1 97 ? -8.048 -5.420 11.773 1.00 96.69 97 LEU A CA 1
ATOM 809 C C . LEU A 1 97 ? -9.044 -6.572 11.909 1.00 96.69 97 LEU A C 1
ATOM 811 O O . LEU A 1 97 ? -10.003 -6.445 12.668 1.00 96.69 97 LEU A O 1
ATOM 815 N N . GLU A 1 98 ? -8.808 -7.700 11.245 1.00 95.25 98 GLU A N 1
ATOM 816 C CA . GLU A 1 98 ? -9.630 -8.905 11.371 1.00 95.25 98 GLU A CA 1
ATOM 817 C C . GLU A 1 98 ? -9.618 -9.433 12.803 1.00 95.25 98 GLU A C 1
ATOM 819 O O . GLU A 1 98 ? -10.668 -9.768 13.353 1.00 95.25 98 GLU A O 1
ATOM 824 N N . THR A 1 99 ? -8.449 -9.422 13.450 1.00 93.19 99 THR A N 1
ATOM 825 C CA . THR A 1 99 ? -8.334 -9.771 14.870 1.00 93.19 99 THR A CA 1
ATOM 826 C C . THR A 1 99 ? -9.161 -8.818 15.734 1.00 93.19 99 THR A C 1
ATOM 828 O O . THR A 1 99 ? -9.873 -9.261 16.631 1.00 93.19 99 THR A O 1
ATOM 831 N N . LYS A 1 100 ? -9.115 -7.506 15.469 1.00 92.25 100 LYS A N 1
ATOM 832 C CA . LYS A 1 100 ? -9.874 -6.496 16.231 1.00 92.25 100 LYS A CA 1
ATOM 833 C C . LYS A 1 100 ? -11.383 -6.606 16.012 1.00 92.25 100 LYS A C 1
ATOM 835 O O . LYS A 1 100 ? -12.140 -6.479 16.968 1.00 92.25 100 LYS A O 1
ATOM 840 N N . ALA A 1 101 ? -11.825 -6.917 14.796 1.00 89.06 101 ALA A N 1
ATOM 841 C CA . ALA A 1 101 ? -13.240 -7.052 14.449 1.00 89.06 101 ALA A CA 1
ATOM 842 C C . ALA A 1 101 ? -13.971 -8.160 15.236 1.00 89.06 101 ALA A C 1
ATOM 844 O O . ALA A 1 101 ? -15.196 -8.114 15.375 1.00 89.06 101 ALA A O 1
ATOM 845 N N . GLN A 1 102 ? -13.231 -9.143 15.763 1.00 86.31 102 GLN A N 1
ATOM 846 C CA . GLN A 1 102 ? -13.771 -10.236 16.579 1.00 86.31 102 GLN A CA 1
ATOM 847 C C . GLN A 1 102 ? -14.158 -9.802 18.001 1.00 86.31 102 GLN A C 1
ATOM 849 O O . GLN A 1 102 ? -14.914 -10.510 18.669 1.00 86.31 102 GLN A O 1
ATOM 854 N N . PHE A 1 103 ? -13.672 -8.650 18.474 1.00 84.62 103 PHE A N 1
ATOM 855 C CA . PHE A 1 103 ? -13.918 -8.165 19.831 1.00 84.62 103 PHE A CA 1
ATOM 856 C C . PHE A 1 103 ? -15.056 -7.131 19.896 1.00 84.62 103 PHE A C 1
ATOM 858 O O . PHE A 1 103 ? -15.407 -6.508 18.889 1.00 84.62 103 PHE A O 1
ATOM 865 N N . PRO A 1 104 ? -15.661 -6.925 21.083 1.00 75.31 104 PRO A N 1
ATOM 866 C CA . PRO A 1 104 ? -16.724 -5.946 21.253 1.00 75.31 104 PRO A CA 1
ATOM 867 C C . PRO A 1 104 ? -16.197 -4.526 21.038 1.00 75.31 104 PRO A C 1
ATOM 869 O O . PRO A 1 104 ? -15.358 -4.034 21.790 1.00 75.31 104 PRO A O 1
ATOM 872 N N . HIS A 1 105 ? -16.752 -3.848 20.042 1.00 80.38 105 HIS A N 1
ATOM 873 C CA . HIS A 1 105 ? -16.556 -2.427 19.792 1.00 80.38 105 HIS A CA 1
ATOM 874 C C . HIS A 1 105 ? -17.916 -1.728 19.742 1.00 80.38 105 HIS A C 1
ATOM 876 O O . HIS A 1 105 ? -18.949 -2.366 19.521 1.00 80.38 105 HIS A O 1
ATOM 882 N N . ALA A 1 106 ? -17.923 -0.401 19.896 1.00 88.94 106 ALA A N 1
ATOM 883 C CA . ALA A 1 106 ? -19.085 0.387 19.503 1.00 88.94 106 ALA A CA 1
ATOM 884 C C . ALA A 1 106 ? -19.438 0.078 18.036 1.00 88.94 106 ALA A C 1
ATOM 886 O O . ALA A 1 106 ? -18.543 -0.084 17.204 1.00 88.94 106 ALA A O 1
ATOM 887 N N . THR A 1 107 ? -20.731 0.009 17.708 1.00 90.06 107 THR A N 1
ATOM 888 C CA . THR A 1 107 ? -21.208 -0.376 16.367 1.00 90.06 107 THR A CA 1
ATOM 889 C C . THR A 1 107 ? -20.547 0.437 15.252 1.00 90.06 107 THR A C 1
ATOM 891 O O . THR A 1 107 ? -20.148 -0.123 14.236 1.00 90.06 107 THR A O 1
ATOM 894 N N . SER A 1 108 ? -20.370 1.745 15.454 1.00 90.44 108 SER A N 1
ATOM 895 C CA . SER A 1 108 ? -19.688 2.633 14.506 1.00 90.44 108 SER A CA 1
ATOM 896 C C . SER A 1 108 ? -18.223 2.251 14.281 1.00 90.44 108 SER A C 1
ATOM 898 O O . SER A 1 108 ? -17.776 2.208 13.139 1.00 90.44 108 SER A O 1
ATOM 900 N N . THR A 1 109 ? -17.485 1.931 15.344 1.00 93.31 109 THR A N 1
ATOM 901 C CA . THR A 1 109 ? -16.090 1.481 15.258 1.00 93.31 109 THR A CA 1
ATOM 902 C C . THR A 1 109 ? -15.990 0.139 14.543 1.00 93.31 109 THR A C 1
ATOM 904 O O . THR A 1 109 ? -15.116 -0.034 13.702 1.00 93.31 109 THR A O 1
ATOM 907 N N . LYS A 1 110 ? -16.910 -0.795 14.811 1.00 93.56 110 LYS A N 1
ATOM 908 C CA . LYS A 1 110 ? -16.939 -2.084 14.109 1.00 93.56 110 LYS A CA 1
ATOM 909 C C . LYS A 1 110 ? -17.162 -1.908 12.603 1.00 93.56 110 LYS A C 1
ATOM 911 O O . LYS A 1 110 ? -16.382 -2.431 11.815 1.00 93.56 110 LYS A O 1
ATOM 916 N N . LEU A 1 111 ? -18.162 -1.114 12.212 1.00 93.88 111 LEU A N 1
ATOM 917 C CA . LEU A 1 111 ? -18.424 -0.801 10.801 1.00 93.88 111 LEU A CA 1
ATOM 918 C C . LEU A 1 111 ? -17.233 -0.101 10.137 1.00 93.88 111 LEU A C 1
ATOM 920 O O . LEU A 1 111 ? -16.930 -0.357 8.975 1.00 93.88 111 LEU A O 1
ATOM 924 N N . PHE A 1 112 ? -16.535 0.767 10.872 1.00 95.25 112 PHE A N 1
ATOM 925 C CA . PHE A 1 112 ? -15.325 1.415 10.380 1.00 95.25 112 PHE A CA 1
ATOM 926 C C . PHE A 1 112 ? -14.187 0.411 10.131 1.00 95.25 112 PHE A C 1
ATOM 928 O O . PHE A 1 112 ? -13.552 0.469 9.080 1.00 95.25 112 PHE A O 1
ATOM 935 N N . ILE A 1 113 ? -13.966 -0.540 11.045 1.00 96.25 113 ILE A N 1
ATOM 936 C CA . ILE A 1 113 ? -12.984 -1.622 10.864 1.00 96.25 113 ILE A CA 1
ATOM 937 C C . ILE A 1 113 ? -13.329 -2.459 9.625 1.00 96.25 113 ILE A C 1
ATOM 939 O O . ILE A 1 113 ? -12.468 -2.670 8.773 1.00 96.25 113 ILE A O 1
ATOM 943 N N . GLU A 1 114 ? -14.585 -2.889 9.490 1.00 95.25 114 GLU A N 1
ATOM 944 C CA . GLU A 1 114 ? -15.061 -3.676 8.342 1.00 95.25 114 GLU A CA 1
ATOM 945 C C . GLU A 1 114 ? -14.887 -2.919 7.018 1.00 95.25 114 GLU A C 1
ATOM 947 O O . GLU A 1 114 ? -14.436 -3.495 6.026 1.00 95.25 114 GLU A O 1
ATOM 952 N N . TYR A 1 115 ? -15.171 -1.613 7.009 1.00 96.12 115 TYR A N 1
ATOM 953 C CA . TYR A 1 115 ? -14.917 -0.747 5.859 1.00 96.12 115 TYR A CA 1
ATOM 954 C C . TYR A 1 115 ? -13.428 -0.714 5.490 1.00 96.12 115 TYR A C 1
ATOM 956 O O . TYR A 1 115 ? -13.085 -0.877 4.320 1.00 96.12 115 TYR A O 1
ATOM 964 N N . CYS A 1 116 ? -12.536 -0.541 6.471 1.00 97.19 116 CYS A N 1
ATOM 965 C CA . CYS A 1 116 ? -11.092 -0.540 6.239 1.00 97.19 116 CYS A CA 1
ATOM 966 C C . CYS A 1 116 ? -10.599 -1.871 5.656 1.00 97.19 116 CYS A C 1
ATOM 968 O O . CYS A 1 116 ? -9.830 -1.852 4.696 1.00 97.19 116 CYS A O 1
ATOM 970 N N . ILE A 1 117 ? -11.070 -3.007 6.183 1.00 96.81 117 ILE A N 1
ATOM 971 C CA . ILE A 1 117 ? -10.739 -4.339 5.652 1.00 96.81 117 ILE A CA 1
ATOM 972 C C . ILE A 1 117 ? -11.200 -4.462 4.195 1.00 96.81 117 ILE A C 1
ATOM 974 O O . ILE A 1 117 ? -10.415 -4.860 3.336 1.00 96.81 117 ILE A O 1
ATOM 978 N N . CYS A 1 118 ? -12.444 -4.071 3.892 1.00 96.44 118 CYS A N 1
ATOM 979 C CA . CYS A 1 118 ? -12.975 -4.113 2.527 1.00 96.44 118 CYS A CA 1
ATOM 980 C C . CYS A 1 118 ? -12.150 -3.253 1.560 1.00 96.44 118 CYS A C 1
ATOM 982 O O . CYS A 1 118 ? -11.791 -3.709 0.476 1.00 96.44 118 CYS A O 1
ATOM 984 N N . GLU A 1 119 ? -11.834 -2.021 1.955 1.00 95.38 119 GLU A N 1
ATOM 985 C CA . GLU A 1 119 ? -11.061 -1.080 1.144 1.00 95.38 119 GLU A CA 1
ATOM 986 C C . GLU A 1 119 ? -9.657 -1.623 0.832 1.00 95.38 119 GLU A C 1
ATOM 988 O O . GLU A 1 119 ? -9.225 -1.601 -0.323 1.00 95.38 119 GLU A O 1
ATOM 993 N N . LEU A 1 120 ? -8.958 -2.167 1.835 1.00 95.56 120 LEU A N 1
ATOM 994 C CA . LEU A 1 120 ? -7.644 -2.793 1.650 1.00 95.56 120 LEU A CA 1
ATOM 995 C C . LEU A 1 120 ? -7.741 -4.052 0.772 1.00 95.56 120 LEU A C 1
ATOM 997 O O . LEU A 1 120 ? -6.947 -4.224 -0.153 1.00 95.56 120 LEU A O 1
ATOM 1001 N N . GLY A 1 121 ? -8.759 -4.891 0.982 1.00 94.44 121 GLY A N 1
ATOM 1002 C CA . GLY A 1 121 ? -8.995 -6.089 0.173 1.00 94.44 121 GLY A CA 1
ATOM 1003 C C . GLY A 1 121 ? -9.241 -5.777 -1.309 1.00 94.44 121 GLY A C 1
ATOM 1004 O O . GLY A 1 121 ? -8.676 -6.431 -2.190 1.00 94.44 121 GLY A O 1
ATOM 1005 N N . ILE A 1 122 ? -10.023 -4.732 -1.608 1.00 92.62 122 ILE A N 1
ATOM 1006 C CA . ILE A 1 122 ? -10.247 -4.258 -2.983 1.00 92.62 122 ILE A CA 1
ATOM 1007 C C . ILE A 1 122 ? -8.926 -3.797 -3.614 1.00 92.62 122 ILE A C 1
ATOM 1009 O O . ILE A 1 122 ? -8.638 -4.149 -4.763 1.00 92.62 122 ILE A O 1
ATOM 1013 N N . ARG A 1 123 ? -8.091 -3.055 -2.878 1.00 90.50 123 ARG A N 1
ATOM 1014 C CA . ARG A 1 123 ? -6.783 -2.591 -3.371 1.00 90.50 123 ARG A CA 1
ATOM 1015 C C . ARG A 1 123 ? -5.829 -3.735 -3.658 1.00 90.50 123 ARG A C 1
ATOM 1017 O O . ARG A 1 123 ? -5.239 -3.753 -4.735 1.00 90.50 123 ARG A O 1
ATOM 1024 N N . MET A 1 124 ? -5.738 -4.727 -2.777 1.00 88.44 124 MET A N 1
ATOM 1025 C CA . MET A 1 124 ? -4.924 -5.917 -3.025 1.00 88.44 124 MET A CA 1
ATOM 1026 C C . MET A 1 124 ? -5.362 -6.662 -4.291 1.00 88.44 124 MET A C 1
ATOM 1028 O O . MET A 1 124 ? -4.524 -7.082 -5.095 1.00 88.44 124 MET A O 1
ATOM 1032 N N . PHE A 1 125 ? -6.674 -6.784 -4.514 1.00 85.50 125 PHE A N 1
ATOM 1033 C CA . PHE A 1 125 ? -7.207 -7.382 -5.736 1.00 85.50 125 PHE A CA 1
ATOM 1034 C C . PHE A 1 125 ? -6.852 -6.565 -6.990 1.00 85.50 125 PHE A C 1
ATOM 1036 O O . PHE A 1 125 ? -6.479 -7.135 -8.019 1.00 85.50 125 PHE A O 1
ATOM 1043 N N . MET A 1 126 ? -6.925 -5.232 -6.921 1.00 82.25 126 MET A N 1
ATOM 1044 C CA . MET A 1 126 ? -6.511 -4.357 -8.025 1.00 82.25 126 MET A CA 1
ATOM 1045 C C . MET A 1 126 ? -4.999 -4.429 -8.281 1.00 82.25 126 MET A C 1
ATOM 1047 O O . MET A 1 126 ? -4.593 -4.594 -9.431 1.00 82.25 126 MET A O 1
ATOM 1051 N N . GLY A 1 127 ? -4.175 -4.442 -7.231 1.00 79.62 127 GLY A N 1
ATOM 1052 C CA . GLY A 1 127 ? -2.718 -4.568 -7.328 1.00 79.62 127 GLY A CA 1
ATOM 1053 C C . GLY A 1 127 ? -2.258 -5.865 -8.006 1.00 79.62 127 GLY A C 1
ATOM 1054 O O . GLY A 1 127 ? -1.220 -5.891 -8.671 1.00 79.62 127 GLY A O 1
ATOM 1055 N N . PHE A 1 128 ? -3.052 -6.943 -7.943 1.00 68.75 128 PHE A N 1
ATOM 1056 C CA . PHE A 1 128 ? -2.791 -8.161 -8.721 1.00 68.75 128 PHE A CA 1
ATOM 1057 C C . PHE A 1 128 ? -2.839 -7.912 -10.239 1.00 68.75 128 PHE A C 1
ATOM 1059 O O . PHE A 1 128 ? -2.027 -8.463 -10.992 1.00 68.75 128 PHE A O 1
ATOM 1066 N N . LYS A 1 129 ? -3.771 -7.067 -10.705 1.00 79.88 129 LYS A N 1
ATOM 1067 C CA . LYS A 1 129 ? -3.878 -6.698 -12.125 1.00 79.88 129 LYS A CA 1
ATOM 1068 C C . LYS A 1 129 ? -2.672 -5.873 -12.563 1.00 79.88 129 LYS A C 1
ATOM 1070 O O . LYS A 1 129 ? -2.088 -6.184 -13.603 1.00 79.88 129 LYS A O 1
ATOM 1075 N N . ASP A 1 130 ? -2.263 -4.903 -11.750 1.00 84.12 130 ASP A N 1
ATOM 1076 C CA . ASP A 1 130 ? -1.105 -4.052 -12.039 1.00 84.12 130 ASP A CA 1
ATOM 1077 C C . ASP A 1 130 ? 0.189 -4.867 -12.077 1.00 84.12 130 ASP A C 1
ATOM 1079 O O . ASP A 1 130 ? 0.957 -4.765 -13.032 1.00 84.12 130 ASP A O 1
ATOM 1083 N N . ARG A 1 131 ? 0.387 -5.796 -11.134 1.00 85.44 131 ARG A N 1
ATOM 1084 C CA . ARG A 1 131 ? 1.529 -6.721 -11.161 1.00 85.44 131 ARG A CA 1
ATOM 1085 C C . ARG A 1 131 ? 1.605 -7.505 -12.473 1.00 85.44 131 ARG A C 1
ATOM 1087 O O . ARG A 1 131 ? 2.662 -7.563 -13.100 1.00 85.44 131 ARG A O 1
ATOM 1094 N N . ARG A 1 132 ? 0.494 -8.110 -12.912 1.00 85.56 132 ARG A N 1
ATOM 1095 C CA . ARG A 1 132 ? 0.458 -8.871 -14.174 1.00 85.56 132 ARG A CA 1
ATOM 1096 C C . ARG A 1 132 ? 0.756 -7.972 -15.373 1.00 85.56 132 ARG A C 1
ATOM 1098 O O . ARG A 1 132 ? 1.485 -8.384 -16.274 1.00 85.56 132 ARG A O 1
ATOM 1105 N N . ARG A 1 133 ? 0.213 -6.754 -15.375 1.00 86.88 133 ARG A N 1
ATOM 1106 C CA . ARG A 1 133 ? 0.454 -5.750 -16.414 1.00 86.88 133 ARG A CA 1
ATOM 1107 C C . ARG A 1 133 ? 1.941 -5.393 -16.510 1.00 86.88 133 ARG A C 1
ATOM 1109 O O . ARG A 1 133 ? 2.490 -5.455 -17.604 1.00 86.88 133 ARG A O 1
ATOM 1116 N N . PHE A 1 134 ? 2.612 -5.148 -15.385 1.00 88.00 134 PHE A N 1
ATOM 1117 C CA . PHE A 1 134 ? 4.048 -4.837 -15.344 1.00 88.00 134 PHE A CA 1
ATOM 1118 C C . PHE A 1 134 ? 4.941 -6.004 -15.761 1.00 88.00 134 PHE A C 1
ATOM 1120 O O . PHE A 1 134 ? 5.936 -5.793 -16.448 1.00 88.00 134 PHE A O 1
ATOM 1127 N N . ILE A 1 135 ? 4.573 -7.240 -15.421 1.00 87.06 135 ILE A N 1
ATOM 1128 C CA . ILE A 1 135 ? 5.283 -8.430 -15.913 1.00 87.06 135 ILE A CA 1
ATOM 1129 C C . ILE A 1 135 ? 5.214 -8.494 -17.448 1.00 87.06 135 ILE A C 1
ATOM 1131 O O . ILE A 1 135 ? 6.233 -8.669 -18.112 1.00 87.06 135 ILE A O 1
ATOM 1135 N N . LEU A 1 136 ? 4.028 -8.284 -18.031 1.00 88.00 136 LEU A N 1
ATOM 1136 C CA . LEU A 1 136 ? 3.856 -8.236 -19.489 1.00 88.00 136 LEU A CA 1
ATOM 1137 C C . LEU A 1 136 ? 4.610 -7.058 -20.126 1.00 88.00 136 LEU A C 1
ATOM 1139 O O . LEU A 1 136 ? 5.134 -7.187 -21.232 1.00 88.00 136 LEU A O 1
ATOM 1143 N N . LEU A 1 137 ? 4.667 -5.918 -19.437 1.00 87.06 137 LEU A N 1
ATOM 1144 C CA . LEU A 1 137 ? 5.441 -4.747 -19.843 1.00 87.06 137 LEU A CA 1
ATOM 1145 C C . LEU A 1 137 ? 6.944 -5.066 -19.891 1.00 87.06 137 LEU A C 1
ATOM 1147 O O . LEU A 1 137 ? 7.616 -4.712 -20.860 1.00 87.06 137 LEU A O 1
ATOM 1151 N N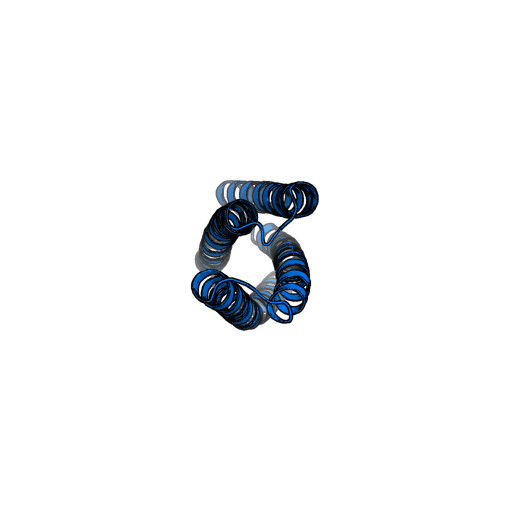 . GLY A 1 138 ? 7.439 -5.790 -18.884 1.00 86.25 138 GLY A N 1
ATOM 1152 C CA . GLY A 1 138 ? 8.820 -6.256 -18.785 1.00 86.25 138 GLY A CA 1
ATOM 1153 C C . GLY A 1 138 ? 9.211 -7.166 -19.945 1.00 86.25 138 GLY A C 1
ATOM 1154 O O . GLY A 1 138 ? 10.211 -6.892 -20.604 1.00 86.25 138 GLY A O 1
ATOM 1155 N N . TYR A 1 139 ? 8.388 -8.173 -20.265 1.00 87.00 139 TYR A N 1
ATOM 1156 C CA . TYR A 1 139 ? 8.622 -9.050 -21.422 1.00 87.00 139 TYR A CA 1
ATOM 1157 C C . TYR A 1 139 ? 8.694 -8.269 -22.739 1.00 87.00 139 TYR A C 1
ATOM 1159 O O . TYR A 1 139 ? 9.642 -8.423 -23.501 1.00 87.00 139 TYR A O 1
ATOM 1167 N N . LYS A 1 140 ? 7.754 -7.343 -22.974 1.00 86.06 140 LYS A N 1
ATOM 1168 C CA . LYS A 1 140 ? 7.755 -6.509 -24.191 1.00 86.06 140 LYS A CA 1
ATOM 1169 C C . LYS A 1 140 ? 9.009 -5.642 -24.323 1.00 86.06 140 LYS A C 1
ATOM 1171 O O . LYS A 1 140 ? 9.455 -5.380 -25.438 1.00 86.06 140 LYS A O 1
ATOM 1176 N N . LEU A 1 141 ? 9.536 -5.132 -23.209 1.00 84.81 141 LEU A N 1
ATOM 1177 C CA . LEU A 1 141 ? 10.779 -4.362 -23.211 1.00 84.81 141 LEU A CA 1
ATOM 1178 C C . LEU A 1 141 ? 11.992 -5.257 -23.452 1.00 84.81 141 LEU A C 1
ATOM 1180 O O . LEU A 1 141 ? 12.866 -4.865 -24.219 1.00 84.81 141 LEU A O 1
ATOM 1184 N N . TYR A 1 142 ? 12.023 -6.439 -22.839 1.00 84.81 142 TYR A N 1
ATOM 1185 C CA . TYR A 1 142 ? 13.089 -7.418 -23.019 1.00 84.81 142 TYR A CA 1
ATOM 1186 C C . TYR A 1 142 ? 13.239 -7.831 -24.487 1.00 84.81 142 TYR A C 1
ATOM 1188 O O . TYR A 1 142 ? 14.313 -7.647 -25.057 1.00 84.81 142 TYR A O 1
ATOM 1196 N N . ASP A 1 143 ? 12.145 -8.254 -25.130 1.00 83.62 143 ASP A N 1
ATOM 1197 C CA . ASP A 1 143 ? 12.141 -8.666 -26.542 1.00 83.62 143 ASP A CA 1
ATOM 1198 C C . ASP A 1 143 ? 12.660 -7.552 -27.461 1.00 83.62 143 ASP A C 1
ATOM 1200 O O . ASP A 1 143 ? 13.384 -7.790 -28.426 1.00 83.62 143 ASP A O 1
ATOM 1204 N N . LYS A 1 144 ? 12.320 -6.298 -27.141 1.00 80.88 144 LYS A N 1
ATOM 1205 C CA . LYS A 1 144 ? 12.775 -5.128 -27.894 1.00 80.88 144 LYS A CA 1
ATOM 1206 C C . LYS A 1 144 ? 14.264 -4.850 -27.689 1.00 80.88 144 LYS A C 1
ATOM 1208 O O . LYS A 1 144 ? 14.924 -4.425 -28.627 1.00 80.88 144 LYS A O 1
ATOM 1213 N N . ILE A 1 145 ? 14.789 -5.055 -26.483 1.00 80.69 145 ILE A N 1
ATOM 1214 C CA . ILE A 1 145 ? 16.216 -4.883 -26.183 1.00 80.69 145 ILE A CA 1
ATOM 1215 C C . ILE A 1 145 ? 17.043 -5.976 -26.873 1.00 80.69 145 ILE A C 1
ATOM 1217 O O . ILE A 1 145 ? 18.103 -5.671 -27.418 1.00 80.69 145 ILE A O 1
ATOM 1221 N N . GLU A 1 146 ? 16.573 -7.227 -26.880 1.00 78.38 146 GLU A N 1
ATOM 1222 C CA . GLU A 1 146 ? 17.265 -8.335 -27.551 1.00 78.38 146 GLU A CA 1
ATOM 1223 C C . GLU A 1 146 ? 17.179 -8.255 -29.076 1.00 78.38 146 GLU A C 1
ATOM 1225 O O . GLU A 1 146 ? 18.200 -8.413 -29.739 1.00 78.38 146 GLU A O 1
ATOM 1230 N N . GLY A 1 147 ? 16.018 -7.909 -29.637 1.00 67.69 147 GLY A N 1
ATOM 1231 C CA . GLY A 1 147 ? 15.850 -7.743 -31.086 1.00 67.69 147 GLY A CA 1
ATOM 1232 C C . GLY A 1 147 ? 16.595 -6.544 -31.690 1.00 67.69 147 GLY A C 1
ATOM 1233 O O . GLY A 1 147 ? 16.674 -6.430 -32.906 1.00 67.69 147 GLY A O 1
ATOM 1234 N N . ILE A 1 148 ? 17.144 -5.640 -30.868 1.00 57.94 148 ILE A N 1
ATOM 1235 C CA . ILE A 1 148 ? 18.061 -4.567 -31.304 1.00 57.94 148 ILE A CA 1
ATOM 1236 C C . ILE A 1 148 ? 19.523 -5.061 -31.347 1.00 57.94 148 ILE A C 1
ATOM 1238 O O . ILE A 1 148 ? 20.364 -4.432 -31.986 1.00 57.94 148 ILE A O 1
ATOM 1242 N N . LYS A 1 149 ? 19.852 -6.165 -30.659 1.00 55.34 149 LYS A N 1
ATOM 1243 C CA . LYS A 1 149 ? 21.212 -6.734 -30.606 1.00 55.34 149 LYS A CA 1
ATOM 1244 C C . LYS A 1 149 ? 21.498 -7.756 -31.717 1.00 55.34 149 LYS A C 1
ATOM 1246 O O . LYS A 1 149 ? 22.659 -8.127 -31.876 1.00 55.34 149 LYS A O 1
ATOM 1251 N N . SER A 1 150 ? 20.467 -8.210 -32.429 1.00 47.50 150 SER A N 1
ATOM 1252 C CA . SER A 1 150 ? 20.520 -9.106 -33.598 1.00 47.50 150 SER A CA 1
ATOM 1253 C C . SER A 1 150 ? 20.535 -8.332 -34.909 1.00 47.50 150 SER A C 1
ATOM 1255 O O . SER A 1 150 ? 21.346 -8.691 -35.788 1.00 47.50 150 SER A O 1
#

Organism: NCBI:txid1120976